Protein AF-A0A6V8DSR6-F1 (afdb_monomer)

pLDDT: mean 74.63, std 18.08, range [36.47, 90.38]

Solvent-accessible surface area (backbone atoms only — not comparable to full-atom values): 4705 Å² total; per-residue (Å²): 132,89,82,86,81,86,76,85,75,83,86,54,88,70,83,58,66,43,78,46,79,49,55,94,66,93,80,82,62,89,95,61,91,81,66,75,48,77,48,77,43,68,66,67,87,90,67,84,85,85,88,83,88,82,71,63,52,98,85,70,50,114

Mean predicted aligned error: 11.2 Å

Structure (mmCIF, N/CA/C/O backbone):
data_AF-A0A6V8DSR6-F1
#
_entry.id   AF-A0A6V8DSR6-F1
#
loop_
_atom_site.group_PDB
_atom_site.id
_atom_site.type_symbol
_atom_site.label_atom_id
_atom_site.label_alt_id
_atom_site.label_comp_id
_atom_site.label_asym_id
_atom_site.label_entity_id
_atom_site.label_seq_id
_atom_site.pdbx_PDB_ins_code
_atom_site.Cartn_x
_atom_site.Cartn_y
_atom_site.Cartn_z
_atom_site.occupancy
_atom_site.B_iso_or_eq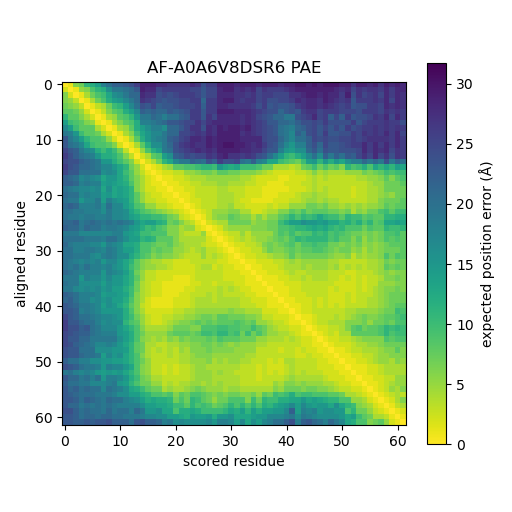uiv
_atom_site.auth_seq_id
_atom_site.auth_comp_id
_atom_site.auth_asym_id
_atom_site.auth_atom_id
_atom_site.pdbx_PDB_model_num
ATOM 1 N N . MET A 1 1 ? 12.463 -15.313 21.507 1.00 37.34 1 MET A N 1
ATOM 2 C CA . MET A 1 1 ? 12.575 -16.584 20.760 1.00 37.34 1 MET A CA 1
ATOM 3 C C . MET A 1 1 ? 11.399 -16.626 19.793 1.00 37.34 1 MET A C 1
ATOM 5 O O . MET A 1 1 ? 10.295 -16.582 20.308 1.00 37.34 1 MET A O 1
ATOM 9 N N . LEU A 1 2 ? 11.667 -16.699 18.470 1.00 44.25 2 LEU A N 1
ATOM 10 C CA . LEU A 1 2 ? 10.726 -16.950 17.342 1.00 44.25 2 LEU A CA 1
ATOM 11 C C . LEU A 1 2 ? 9.676 -15.829 17.090 1.00 44.25 2 LEU A C 1
ATOM 13 O O . LEU A 1 2 ? 9.227 -15.216 18.042 1.00 44.25 2 LEU A O 1
ATOM 17 N N . THR A 1 3 ? 9.277 -15.439 15.872 1.00 36.47 3 THR A N 1
ATOM 18 C CA . THR A 1 3 ? 9.239 -16.101 14.553 1.00 36.47 3 THR A CA 1
ATOM 19 C C . THR A 1 3 ? 9.533 -15.122 13.399 1.00 36.47 3 THR A C 1
ATOM 21 O O . THR A 1 3 ? 9.235 -13.934 13.456 1.00 36.47 3 THR A O 1
ATOM 24 N N . GLN A 1 4 ? 10.147 -15.657 12.341 1.00 45.34 4 GLN A N 1
ATOM 25 C CA . GLN A 1 4 ? 10.471 -14.994 11.075 1.00 45.34 4 GLN A CA 1
ATOM 26 C C . GLN A 1 4 ? 9.206 -14.754 10.235 1.00 45.34 4 GLN A C 1
ATOM 28 O O . GLN A 1 4 ? 8.462 -15.699 9.980 1.00 45.34 4 GLN A O 1
ATOM 33 N N . GLY A 1 5 ? 9.002 -13.526 9.752 1.00 39.53 5 GLY A N 1
ATOM 34 C CA . GLY A 1 5 ? 8.094 -13.243 8.639 1.00 39.53 5 GLY A CA 1
ATOM 35 C C . GLY A 1 5 ? 8.812 -13.508 7.316 1.00 39.53 5 GLY A C 1
ATOM 36 O O . GLY A 1 5 ? 9.865 -12.927 7.055 1.00 39.53 5 GLY A O 1
ATOM 37 N N . ALA A 1 6 ? 8.287 -14.426 6.508 1.00 42.31 6 ALA A N 1
ATOM 38 C CA . ALA A 1 6 ? 8.885 -14.829 5.242 1.00 42.31 6 ALA A CA 1
ATOM 39 C C . AL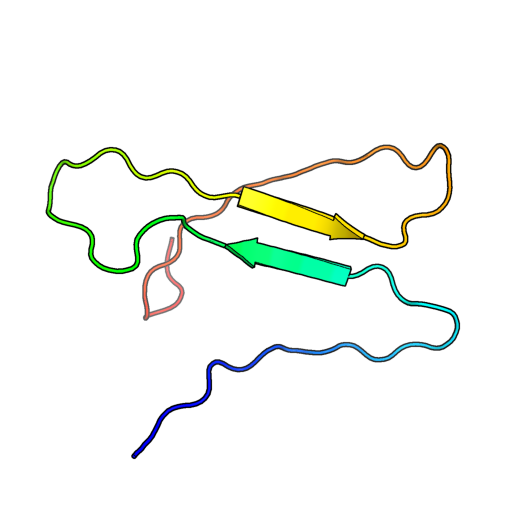A A 1 6 ? 8.781 -13.701 4.200 1.00 42.31 6 ALA A C 1
ATOM 41 O O . ALA A 1 6 ? 7.737 -13.501 3.584 1.00 42.31 6 ALA A O 1
ATOM 42 N N . ALA A 1 7 ? 9.882 -12.990 3.965 1.00 45.34 7 ALA A N 1
ATOM 43 C CA . ALA A 1 7 ? 10.048 -12.199 2.754 1.00 45.34 7 ALA A CA 1
ATOM 44 C C . ALA A 1 7 ? 10.362 -13.162 1.599 1.00 45.34 7 ALA A C 1
ATOM 46 O O . ALA A 1 7 ? 11.451 -13.738 1.537 1.00 45.34 7 ALA A O 1
ATOM 47 N N . MET A 1 8 ? 9.410 -13.368 0.687 1.00 40.19 8 MET A N 1
ATOM 48 C CA . MET A 1 8 ? 9.687 -14.049 -0.578 1.00 40.19 8 MET A CA 1
ATOM 49 C C . MET A 1 8 ? 10.551 -13.130 -1.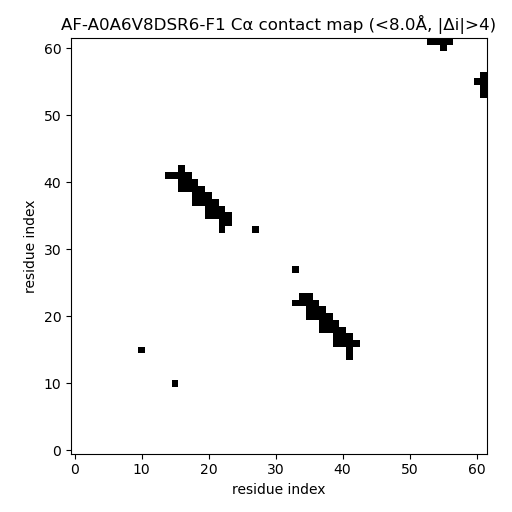451 1.00 40.19 8 MET A C 1
ATOM 51 O O . MET A 1 8 ? 10.052 -12.318 -2.224 1.00 40.19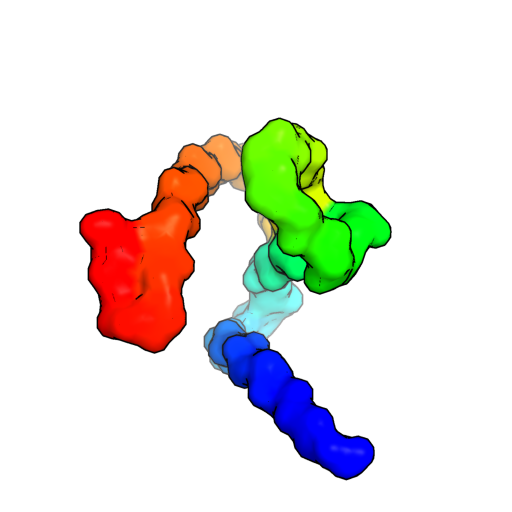 8 MET A O 1
ATOM 55 N N . ALA A 1 9 ? 11.871 -13.229 -1.293 1.00 41.03 9 ALA A N 1
ATOM 56 C CA . ALA A 1 9 ? 12.836 -12.536 -2.133 1.00 41.03 9 ALA A CA 1
ATOM 57 C C . ALA A 1 9 ? 12.992 -13.289 -3.463 1.00 41.03 9 ALA A C 1
ATOM 59 O O . ALA A 1 9 ? 13.722 -14.276 -3.558 1.00 41.03 9 ALA A O 1
ATOM 60 N N . HIS A 1 10 ? 12.305 -12.825 -4.506 1.00 43.59 10 HIS A N 1
ATOM 61 C CA . HIS A 1 10 ? 12.567 -13.265 -5.875 1.00 43.59 10 HIS A CA 1
ATOM 62 C C . HIS A 1 10 ? 13.871 -12.610 -6.359 1.00 43.59 10 HIS A C 1
ATOM 64 O O . HIS A 1 10 ? 13.896 -11.462 -6.798 1.00 43.59 10 HIS A O 1
ATOM 70 N N . ALA A 1 11 ? 14.987 -13.328 -6.218 1.00 47.75 11 ALA A N 1
ATOM 71 C CA . ALA A 1 11 ? 16.289 -12.876 -6.688 1.00 47.75 11 ALA A CA 1
ATOM 72 C C . ALA A 1 11 ? 16.401 -13.064 -8.209 1.00 47.75 11 ALA A C 1
ATOM 74 O O . ALA A 1 11 ? 16.495 -14.184 -8.707 1.00 47.75 11 ALA A O 1
ATOM 75 N N . SER A 1 12 ? 16.435 -11.954 -8.944 1.00 43.91 12 SER A N 1
ATOM 76 C CA . SER A 1 12 ? 16.812 -11.907 -10.356 1.00 43.91 12 SER A CA 1
ATOM 77 C C . SER A 1 12 ? 17.801 -10.758 -10.568 1.00 43.91 12 SER A C 1
ATOM 79 O O . SER A 1 12 ? 17.610 -9.655 -10.067 1.00 43.91 12 SER A O 1
ATOM 81 N N . SER A 1 13 ? 18.887 -11.078 -11.266 1.00 52.16 13 SER A N 1
ATOM 82 C CA . SER A 1 13 ? 20.089 -10.283 -11.545 1.00 52.16 13 SER A CA 1
ATOM 83 C C . SER A 1 13 ? 19.841 -8.839 -12.026 1.00 52.16 13 SER A C 1
ATOM 85 O O . SER A 1 13 ? 18.954 -8.603 -12.841 1.00 52.16 13 SER A O 1
ATOM 87 N N . GLY A 1 14 ? 20.708 -7.912 -11.575 1.00 51.56 14 GLY A N 1
ATOM 88 C CA . GLY A 1 14 ? 20.681 -6.466 -11.850 1.00 51.56 14 GLY A CA 1
ATOM 89 C C . GLY A 1 14 ? 19.673 -5.764 -10.947 1.00 51.56 14 GLY A C 1
ATOM 90 O O . GLY A 1 14 ? 18.500 -6.067 -11.079 1.00 51.56 14 GLY A O 1
ATOM 91 N N . ARG A 1 15 ? 20.143 -4.915 -10.005 1.00 65.25 15 ARG A N 1
ATOM 92 C CA . ARG A 1 15 ? 19.388 -4.369 -8.850 1.00 65.25 15 ARG A CA 1
ATOM 93 C C . ARG A 1 15 ? 17.869 -4.566 -9.026 1.00 65.25 15 ARG A C 1
ATOM 95 O O . ARG A 1 15 ? 17.254 -3.856 -9.823 1.00 65.25 15 ARG A O 1
ATOM 102 N N . ALA A 1 16 ? 17.290 -5.564 -8.363 1.00 73.94 16 ALA A N 1
ATOM 103 C CA . ALA A 1 16 ? 15.866 -5.846 -8.502 1.00 73.94 16 ALA A CA 1
ATOM 104 C C . ALA A 1 16 ? 15.056 -4.702 -7.879 1.00 73.94 16 ALA A C 1
ATOM 106 O O . ALA A 1 16 ? 15.481 -4.112 -6.880 1.00 73.94 16 ALA A O 1
ATOM 107 N N . ALA A 1 17 ? 13.913 -4.358 -8.470 1.00 82.44 17 ALA A N 1
ATOM 108 C CA . ALA A 1 17 ? 12.964 -3.485 -7.793 1.00 82.44 17 ALA A CA 1
ATOM 109 C C . ALA A 1 17 ? 12.514 -4.176 -6.499 1.00 82.44 17 ALA A C 1
ATOM 111 O O . ALA A 1 17 ? 12.217 -5.372 -6.505 1.00 82.44 17 ALA A O 1
ATOM 112 N N . SER A 1 18 ? 12.478 -3.424 -5.406 1.00 85.75 18 SER A N 1
ATOM 113 C CA . SER A 1 18 ? 12.092 -3.94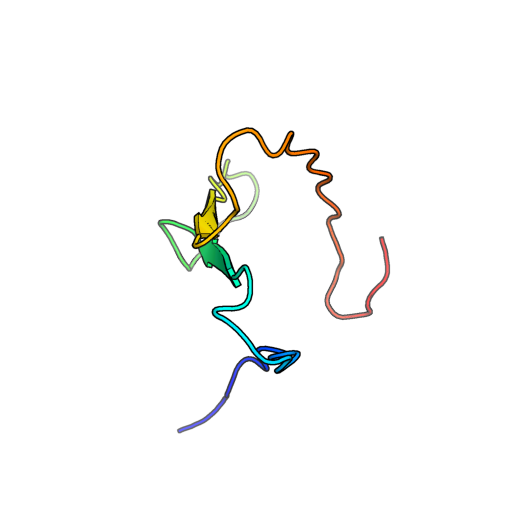5 -4.094 1.00 85.75 18 SER A CA 1
ATOM 114 C C . SER A 1 18 ? 10.872 -3.203 -3.588 1.00 85.75 18 SER A C 1
ATOM 116 O O . SER A 1 18 ? 10.775 -1.989 -3.771 1.00 85.75 18 SER A O 1
ATOM 118 N N . ILE A 1 19 ? 9.975 -3.932 -2.929 1.00 87.62 19 ILE A N 1
ATOM 119 C CA . ILE A 1 19 ? 8.783 -3.393 -2.275 1.00 87.62 19 ILE A CA 1
ATOM 120 C C . ILE A 1 19 ? 8.888 -3.718 -0.789 1.00 87.62 19 ILE A C 1
ATOM 122 O O . ILE A 1 19 ? 9.125 -4.867 -0.419 1.00 87.62 19 ILE A O 1
ATOM 126 N N . GLU A 1 20 ? 8.707 -2.707 0.048 1.00 90.38 20 GLU A N 1
ATOM 127 C CA . GLU A 1 20 ? 8.622 -2.837 1.497 1.00 90.38 20 GLU A CA 1
ATOM 128 C C . GLU A 1 20 ? 7.271 -2.301 1.966 1.00 90.38 20 GLU A C 1
ATOM 130 O O . GLU A 1 20 ? 6.850 -1.225 1.540 1.00 90.38 20 GLU A O 1
ATOM 135 N N . LEU A 1 21 ? 6.595 -3.055 2.833 1.00 87.94 21 LEU A N 1
ATOM 136 C CA . LEU A 1 21 ? 5.348 -2.645 3.468 1.00 87.94 21 LEU A CA 1
ATOM 137 C C . LEU A 1 21 ? 5.606 -2.393 4.950 1.00 87.94 21 LEU A C 1
ATOM 139 O O . LEU A 1 21 ? 6.115 -3.271 5.647 1.00 87.94 21 LEU A O 1
ATOM 143 N N . SER A 1 22 ? 5.236 -1.212 5.432 1.00 89.38 22 SER A N 1
ATOM 144 C CA . SER A 1 22 ? 5.411 -0.828 6.829 1.00 89.38 22 SER A CA 1
ATOM 145 C C . SER A 1 22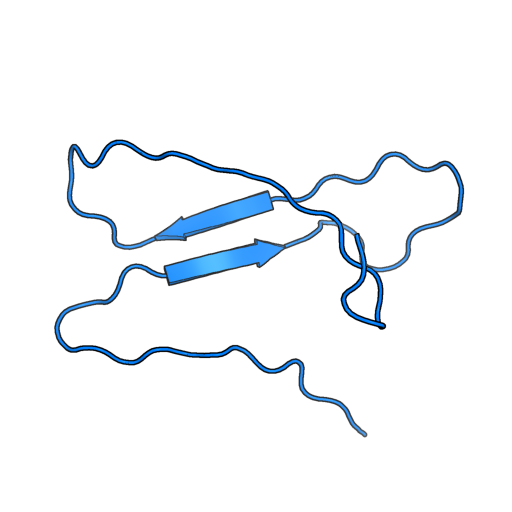 ? 4.169 -0.148 7.403 1.00 89.38 22 SER A C 1
ATOM 147 O O . SER A 1 22 ? 3.284 0.321 6.686 1.00 89.38 22 SER A O 1
ATOM 149 N N . THR A 1 23 ? 4.109 -0.131 8.731 1.00 89.12 23 THR A N 1
ATOM 150 C CA . THR A 1 23 ? 3.083 0.539 9.533 1.00 89.12 23 THR A CA 1
ATOM 151 C C . THR A 1 23 ? 3.778 1.305 10.664 1.00 89.12 23 THR A C 1
ATOM 153 O O . THR A 1 23 ? 4.737 0.777 11.237 1.00 89.12 23 THR A O 1
ATOM 156 N N . PRO A 1 24 ? 3.326 2.521 11.022 1.00 82.06 24 PRO A N 1
ATOM 157 C CA . PRO A 1 24 ? 3.887 3.272 12.146 1.00 82.06 24 PRO A CA 1
ATOM 158 C C . PRO A 1 24 ? 3.684 2.582 13.502 1.00 82.06 24 PRO A C 1
ATOM 160 O O . PRO A 1 24 ? 4.491 2.763 14.413 1.00 82.06 24 PRO A O 1
ATOM 163 N N . THR A 1 25 ? 2.602 1.810 13.652 1.00 79.25 25 THR A N 1
ATOM 164 C CA . THR A 1 25 ? 2.248 1.115 14.898 1.00 79.25 25 THR A CA 1
ATOM 165 C C . THR A 1 25 ? 1.995 -0.367 14.648 1.00 79.25 25 THR A C 1
ATOM 167 O O . THR A 1 25 ? 1.450 -0.755 13.614 1.00 79.25 25 THR A O 1
ATOM 170 N N . GLN A 1 26 ? 2.408 -1.211 15.595 1.00 71.00 26 GLN A N 1
ATOM 171 C CA . GLN A 1 26 ? 2.314 -2.670 15.463 1.00 71.00 26 GLN A CA 1
ATOM 172 C C . GLN A 1 26 ? 1.161 -3.284 16.271 1.00 71.00 26 GLN A C 1
ATOM 174 O O . GLN A 1 26 ? 0.805 -4.435 16.049 1.00 71.00 26 GLN A O 1
ATOM 179 N N . GLU A 1 27 ? 0.547 -2.509 17.167 1.00 81.31 27 GLU A N 1
ATOM 180 C CA . GLU A 1 27 ? -0.641 -2.914 17.919 1.00 81.31 27 GLU A CA 1
ATOM 181 C C . GLU A 1 27 ? -1.839 -2.088 17.460 1.00 81.31 27 GLU A C 1
ATOM 183 O O . GLU A 1 27 ? -1.850 -0.861 17.590 1.00 81.31 27 GLU A O 1
ATOM 188 N N . TRP A 1 28 ? -2.840 -2.765 16.903 1.00 84.94 28 TRP A N 1
ATOM 189 C CA . TRP A 1 28 ? -4.063 -2.140 16.414 1.00 84.94 28 TRP A CA 1
ATOM 190 C C . TRP A 1 28 ? -5.224 -2.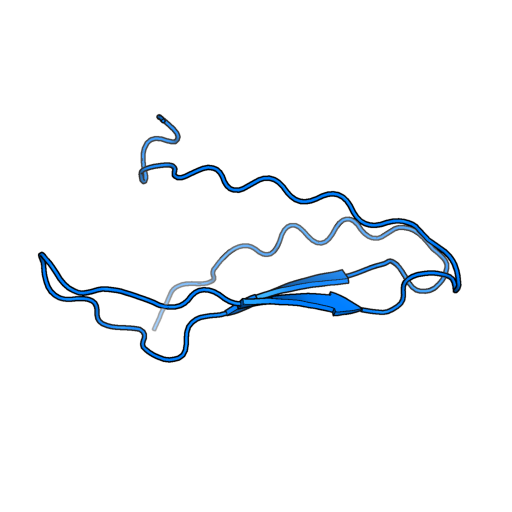531 17.312 1.00 84.94 28 TRP A C 1
ATOM 192 O O . TRP A 1 28 ? -5.468 -3.713 17.558 1.00 84.94 28 TRP A O 1
ATOM 202 N N . LEU A 1 29 ? -5.955 -1.533 17.798 1.00 85.50 29 LEU A N 1
ATOM 203 C CA . LEU A 1 29 ? -7.213 -1.765 18.491 1.00 85.50 29 LEU A CA 1
ATOM 204 C C . LEU A 1 29 ? -8.361 -1.759 17.483 1.00 85.50 29 LEU A C 1
ATOM 206 O O . LEU A 1 29 ? -8.299 -1.127 16.425 1.00 85.50 29 LEU A O 1
ATOM 210 N N . SER A 1 30 ? -9.449 -2.441 17.832 1.00 87.44 30 SER A N 1
ATOM 211 C CA . SER A 1 30 ? -10.663 -2.434 17.021 1.00 87.44 30 SER A CA 1
ATOM 212 C C . SER A 1 30 ? -11.168 -1.006 16.786 1.00 87.44 30 SER A C 1
ATOM 214 O O . SER A 1 30 ? -11.135 -0.166 17.686 1.00 87.44 30 SER A O 1
ATOM 216 N N . ASN A 1 31 ? -11.681 -0.757 15.577 1.00 86.81 31 ASN A N 1
ATOM 217 C CA . ASN A 1 31 ? -12.231 0.530 15.132 1.00 86.81 31 ASN A CA 1
ATOM 218 C C . ASN A 1 31 ? -11.225 1.693 15.075 1.00 86.81 31 ASN A C 1
ATOM 220 O O . ASN A 1 31 ?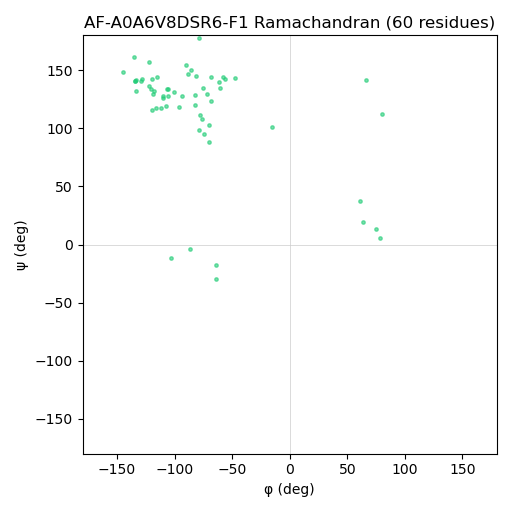 -11.632 2.855 15.046 1.00 86.81 31 ASN A O 1
ATOM 224 N N . GLN A 1 32 ? -9.924 1.408 15.038 1.00 86.19 32 GLN A N 1
ATOM 225 C CA . GLN A 1 32 ? -8.916 2.422 14.748 1.00 86.19 32 GLN A CA 1
ATOM 226 C C . GLN A 1 32 ? -8.671 2.546 13.246 1.00 86.19 32 GLN A C 1
ATOM 228 O O . GLN A 1 32 ? -8.738 1.575 12.497 1.00 86.19 32 GLN A O 1
ATOM 233 N N . THR A 1 33 ? -8.369 3.767 12.808 1.00 87.88 33 THR A N 1
ATOM 234 C CA . THR A 1 33 ? -7.792 3.996 11.481 1.00 87.88 33 THR A CA 1
ATOM 235 C C . THR A 1 33 ? -6.290 3.761 11.566 1.00 87.88 33 THR A C 1
ATOM 237 O O . THR A 1 33 ? -5.631 4.327 12.437 1.00 87.88 33 THR A O 1
ATOM 240 N N . VAL A 1 34 ? -5.767 2.929 10.670 1.00 87.88 34 VAL A N 1
ATOM 241 C CA . VAL A 1 34 ? -4.345 2.581 10.583 1.00 87.88 34 VAL A CA 1
ATOM 242 C C . VAL A 1 34 ? -3.791 3.096 9.260 1.00 87.88 34 VAL A C 1
ATOM 244 O O . VAL A 1 34 ? -4.486 3.081 8.244 1.00 87.88 34 VAL A O 1
ATOM 247 N N . GLU A 1 35 ? -2.539 3.541 9.274 1.00 88.75 35 GLU A N 1
ATOM 248 C CA . GLU A 1 35 ? -1.801 3.935 8.078 1.00 88.75 35 GLU A CA 1
ATOM 249 C C . GLU A 1 35 ? -0.843 2.817 7.648 1.00 88.75 35 GLU A C 1
ATOM 251 O O . GLU A 1 35 ? -0.075 2.294 8.456 1.00 88.75 35 GLU A O 1
ATOM 256 N N . LEU A 1 36 ? -0.884 2.467 6.362 1.00 88.50 36 LEU A N 1
ATOM 257 C CA . LEU A 1 36 ? 0.008 1.498 5.729 1.00 88.50 36 LEU A CA 1
ATOM 258 C C . LEU A 1 36 ? 0.816 2.209 4.645 1.00 88.50 36 LEU A C 1
ATOM 260 O O . LEU A 1 36 ? 0.253 2.921 3.814 1.00 88.50 36 LEU A O 1
ATOM 264 N N . VAL A 1 37 ? 2.130 1.992 4.632 1.00 89.81 37 VAL A N 1
ATOM 265 C CA . VAL A 1 37 ? 3.047 2.629 3.682 1.00 89.81 37 VAL A CA 1
ATOM 266 C C . VAL A 1 37 ? 3.749 1.558 2.857 1.00 89.81 37 VAL A C 1
ATOM 268 O O . VAL A 1 37 ? 4.525 0.763 3.385 1.00 89.81 37 VAL A O 1
ATOM 271 N N . ALA A 1 38 ? 3.502 1.557 1.546 1.00 89.44 38 ALA A N 1
ATOM 272 C CA . ALA A 1 38 ? 4.258 0.757 0.586 1.00 89.44 38 ALA A CA 1
ATOM 273 C C . ALA A 1 38 ? 5.367 1.608 -0.043 1.00 89.44 38 ALA A C 1
ATOM 275 O O . ALA A 1 38 ? 5.098 2.601 -0.720 1.00 89.44 38 ALA A O 1
ATOM 276 N N . SER A 1 39 ? 6.619 1.208 0.161 1.00 89.69 39 SER A N 1
ATOM 277 C CA . SER A 1 39 ? 7.797 1.868 -0.399 1.00 89.69 39 SER A CA 1
ATOM 278 C C . SER A 1 39 ? 8.399 1.009 -1.500 1.00 89.69 39 SER A C 1
ATOM 280 O O . SER A 1 39 ? 8.824 -0.118 -1.252 1.00 89.69 39 SER A O 1
ATOM 282 N N . ILE A 1 40 ? 8.454 1.547 -2.721 1.00 88.50 40 ILE A N 1
ATOM 283 C CA . ILE A 1 40 ? 9.085 0.880 -3.863 1.00 88.50 40 ILE A CA 1
ATOM 284 C C . ILE A 1 40 ? 10.418 1.559 -4.151 1.00 88.50 40 ILE A C 1
ATOM 286 O O . ILE A 1 40 ? 10.487 2.778 -4.304 1.00 88.50 40 ILE A O 1
ATOM 290 N N . SER A 1 41 ? 11.486 0.774 -4.234 1.00 88.19 41 SER A N 1
ATOM 291 C CA . SER A 1 41 ? 12.833 1.283 -4.473 1.00 88.19 41 SER A CA 1
ATOM 292 C C . SER A 1 41 ? 13.456 0.663 -5.713 1.00 88.19 41 SER A C 1
ATOM 294 O O . SER A 1 41 ? 13.090 -0.430 -6.149 1.00 88.19 41 SER A O 1
ATOM 296 N N . ASN A 1 42 ? 14.434 1.387 -6.265 1.00 87.88 42 ASN A N 1
ATOM 297 C CA . ASN A 1 42 ? 15.280 0.903 -7.348 1.00 87.88 42 ASN A CA 1
ATOM 298 C C . ASN A 1 42 ? 14.492 0.560 -8.641 1.00 87.88 42 ASN A C 1
ATOM 300 O O . ASN A 1 42 ? 14.798 -0.368 -9.386 1.00 87.88 42 ASN A O 1
ATOM 304 N N . LEU A 1 43 ? 13.474 1.375 -8.920 1.00 85.12 43 LEU A N 1
ATOM 305 C CA . LEU A 1 43 ? 12.752 1.376 -10.187 1.00 85.12 43 LEU A CA 1
ATOM 306 C C . LEU A 1 43 ? 13.512 2.186 -11.249 1.00 85.12 43 LEU A C 1
ATOM 308 O O . LEU A 1 43 ? 14.089 3.230 -10.922 1.00 85.12 43 LEU A O 1
ATOM 312 N N . PRO A 1 44 ? 13.473 1.773 -12.527 1.00 84.94 44 PRO A N 1
ATOM 313 C CA . PRO A 1 44 ? 13.939 2.605 -13.627 1.00 84.94 44 PRO A CA 1
ATOM 314 C C . PRO A 1 44 ? 13.179 3.935 -13.681 1.00 84.94 44 PRO A C 1
ATOM 316 O O . PRO A 1 44 ? 11.971 3.994 -13.428 1.00 84.94 44 PRO A O 1
ATOM 319 N N . PHE A 1 45 ? 13.876 5.005 -14.055 1.00 84.31 45 PHE A N 1
ATOM 320 C CA . PHE A 1 45 ? 13.257 6.318 -14.211 1.00 84.31 45 PHE A CA 1
ATOM 321 C C . PHE A 1 45 ? 12.162 6.293 -15.290 1.00 84.31 45 PHE A C 1
ATOM 323 O O . PHE A 1 45 ? 12.332 5.671 -16.336 1.00 84.31 45 PHE A O 1
ATOM 330 N N . GLY A 1 46 ? 11.048 6.987 -15.040 1.00 84.06 46 GLY A N 1
ATOM 331 C CA . GLY A 1 46 ? 9.918 7.057 -15.974 1.00 84.06 46 GLY A CA 1
ATOM 332 C C . GLY A 1 46 ? 9.004 5.827 -15.973 1.00 84.06 46 GLY A C 1
ATOM 333 O O . GLY A 1 46 ? 8.078 5.766 -16.777 1.00 84.06 46 GLY A O 1
ATOM 334 N N . THR A 1 47 ? 9.226 4.865 -15.073 1.00 84.69 47 THR A N 1
ATOM 335 C CA . THR A 1 47 ? 8.309 3.734 -14.882 1.00 84.69 47 THR A CA 1
ATOM 336 C C . THR A 1 47 ? 6.999 4.231 -14.277 1.00 84.69 47 THR A C 1
ATOM 338 O O . THR A 1 47 ? 7.000 4.834 -13.203 1.00 84.69 47 THR A O 1
ATOM 341 N N . GLN A 1 48 ? 5.878 3.969 -14.949 1.00 87.75 48 GLN A N 1
ATOM 342 C CA . GLN A 1 48 ? 4.560 4.224 -14.378 1.00 87.75 48 GLN A CA 1
ATOM 343 C C . GLN A 1 48 ? 4.228 3.153 -13.336 1.00 87.75 48 GLN A C 1
ATOM 345 O O . GLN A 1 48 ? 4.445 1.965 -13.570 1.00 87.75 48 GLN A O 1
ATOM 350 N N . LEU A 1 49 ? 3.709 3.583 -12.188 1.00 84.88 49 LEU A N 1
ATOM 351 C CA . LEU A 1 49 ? 3.359 2.701 -11.081 1.00 84.88 49 LEU A CA 1
ATOM 352 C C . LEU A 1 49 ? 1.849 2.549 -10.981 1.00 84.88 49 LEU A C 1
ATOM 354 O O . LEU A 1 49 ? 1.112 3.533 -11.009 1.00 84.88 49 LEU A O 1
ATOM 358 N N . PHE A 1 50 ? 1.423 1.301 -10.830 1.00 87.75 50 PHE A N 1
ATOM 359 C CA . PHE A 1 50 ? 0.052 0.911 -10.546 1.00 87.75 50 PHE A CA 1
ATOM 360 C C . PHE A 1 50 ? 0.072 0.116 -9.248 1.00 87.75 50 PHE A C 1
ATOM 362 O O . PHE A 1 50 ? 0.962 -0.711 -9.045 1.00 87.75 50 PHE A O 1
ATOM 369 N N . TYR A 1 51 ? -0.876 0.397 -8.366 1.00 84.19 51 TYR A N 1
ATOM 370 C CA . TYR A 1 51 ? -0.971 -0.237 -7.062 1.00 84.19 51 TYR A CA 1
ATOM 371 C C . TYR A 1 51 ? -2.407 -0.677 -6.811 1.00 84.19 51 TYR A C 1
ATOM 373 O O . TYR A 1 51 ? -3.358 0.021 -7.161 1.00 84.19 51 TYR A O 1
ATOM 381 N N . GLU A 1 52 ? -2.532 -1.839 -6.188 1.00 89.81 52 GLU A N 1
ATOM 382 C CA . GLU A 1 52 ? -3.781 -2.435 -5.740 1.00 89.81 52 GLU A CA 1
ATOM 383 C C . GLU A 1 52 ? -3.556 -2.939 -4.315 1.00 89.81 52 GLU A C 1
ATOM 385 O O . GLU A 1 52 ? -2.466 -3.414 -3.985 1.00 89.81 52 GLU A O 1
ATOM 390 N N . TRP A 1 53 ? -4.563 -2.773 -3.464 1.00 87.50 53 TRP A N 1
ATOM 391 C CA . TRP A 1 53 ? -4.519 -3.203 -2.074 1.00 87.50 53 TRP A CA 1
ATOM 392 C C . TRP A 1 53 ? -5.571 -4.280 -1.862 1.00 87.50 53 TRP A C 1
ATOM 394 O O . TRP A 1 53 ? -6.763 -4.002 -1.968 1.00 87.50 53 TRP A O 1
ATOM 404 N N . ASP A 1 54 ? -5.109 -5.474 -1.508 1.00 88.31 54 ASP A N 1
ATOM 405 C CA . ASP A 1 54 ? -5.955 -6.568 -1.049 1.00 88.31 54 ASP A CA 1
ATOM 406 C C . ASP A 1 54 ? -5.795 -6.732 0.459 1.00 88.31 54 ASP A C 1
ATOM 408 O O . ASP A 1 54 ? -4.676 -6.797 0.977 1.00 88.31 54 ASP A O 1
ATOM 412 N N . VAL A 1 55 ? -6.916 -6.872 1.159 1.00 84.56 55 VAL A N 1
ATOM 413 C CA . VAL A 1 55 ? -6.926 -7.341 2.544 1.00 84.56 55 VAL A CA 1
ATOM 414 C C . VAL A 1 55 ? -7.148 -8.845 2.508 1.00 84.56 55 VAL A C 1
ATOM 416 O O . VAL A 1 55 ? -8.070 -9.318 1.852 1.00 84.56 55 VAL A O 1
ATOM 419 N N . ARG A 1 56 ? -6.282 -9.595 3.188 1.00 84.31 56 ARG A N 1
ATOM 420 C CA . ARG A 1 56 ? -6.413 -11.046 3.339 1.00 84.31 56 ARG A CA 1
ATOM 421 C C . ARG A 1 56 ? -6.297 -11.403 4.802 1.00 84.31 56 ARG A C 1
ATOM 423 O O . ARG A 1 56 ? -5.474 -10.824 5.513 1.00 84.31 56 ARG A O 1
ATOM 430 N N . ASP A 1 57 ? -7.108 -12.350 5.235 1.00 84.12 57 ASP A N 1
ATOM 431 C CA . ASP A 1 57 ? -6.974 -12.923 6.566 1.00 84.12 57 ASP A CA 1
ATOM 432 C C . ASP A 1 57 ? -5.837 -13.965 6.624 1.00 84.12 57 ASP A C 1
ATOM 434 O O . ASP A 1 57 ? -5.191 -14.288 5.622 1.00 84.12 57 ASP A O 1
ATOM 438 N N . GLU A 1 58 ? -5.585 -14.518 7.813 1.00 77.19 58 GLU A N 1
ATOM 439 C CA . GLU A 1 58 ? -4.565 -15.558 8.017 1.00 77.19 58 GLU A CA 1
ATOM 440 C C . GLU A 1 58 ? -4.864 -16.865 7.259 1.00 77.19 58 GLU A C 1
ATOM 442 O O . GLU A 1 58 ? -3.964 -17.678 7.045 1.00 77.19 58 GLU A O 1
ATOM 447 N N . SER A 1 59 ? -6.113 -17.073 6.828 1.00 81.62 59 SER A N 1
ATOM 448 C CA . SER A 1 59 ? -6.527 -18.217 6.011 1.00 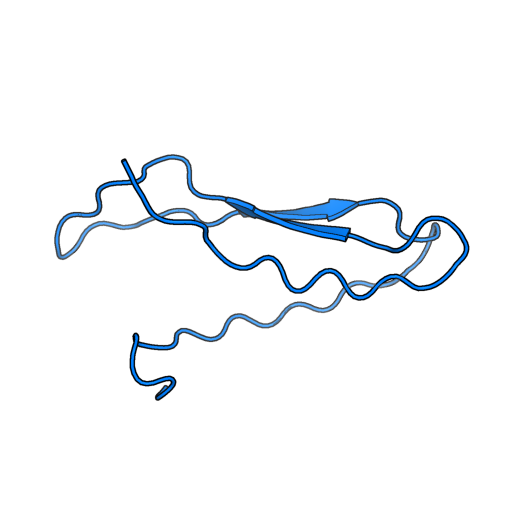81.62 59 SER A CA 1
ATOM 449 C C . SER A 1 59 ? -6.328 -17.982 4.507 1.00 81.62 59 SER A C 1
ATOM 451 O O . SER A 1 59 ? -6.518 -18.899 3.703 1.00 81.62 59 SER A O 1
ATOM 453 N N . GLY A 1 60 ? -5.901 -16.774 4.121 1.00 68.06 60 GLY A N 1
ATOM 454 C CA . GLY A 1 60 ? -5.698 -16.365 2.735 1.00 68.06 60 GLY A CA 1
ATOM 455 C C . GLY A 1 60 ? -6.998 -16.093 1.978 1.00 68.06 60 GLY A C 1
ATOM 456 O O . GLY A 1 60 ? -6.961 -16.000 0.750 1.00 68.06 60 GLY A O 1
ATOM 457 N N . GLN A 1 61 ? -8.123 -15.985 2.686 1.00 63.50 61 GLN A N 1
ATOM 458 C CA . GLN A 1 61 ? -9.407 -15.574 2.126 1.00 63.50 61 GLN A CA 1
ATOM 459 C C . GLN A 1 61 ? -9.498 -14.041 2.129 1.00 63.50 61 GLN A C 1
ATOM 461 O O . GLN A 1 61 ? -8.880 -13.372 2.964 1.00 63.50 61 GLN A O 1
ATOM 466 N N . VAL A 1 62 ? -10.241 -13.509 1.156 1.00 56.53 62 VAL A N 1
ATOM 467 C CA . VAL A 1 62 ? -10.592 -12.083 1.041 1.00 56.53 62 VAL A CA 1
ATOM 468 C C . VAL A 1 62 ? -11.972 -11.867 1.645 1.00 56.53 62 VAL A C 1
ATOM 470 O O . VAL A 1 62 ? -12.873 -12.671 1.307 1.00 56.53 62 VAL A O 1
#

Secondary structure (DSSP, 8-state):
------------SSS--EEEEE-S-S---TT-----EEEEESPPTT-----------TTS--

Sequence (62 aa):
MLTQGAAMAHASSGRAASIELSTPTQEWLSNQTVELVASISNLPFGTQLFYEWDVRDESGQV

Foldseek 3Di:
DDDDDDDPDPDDDDPDWDKDKDWPDDDDDPPDDTDIDIDIDDDDPPDDDDDDDDDADPVRHD

Nearest PDB structures (foldseek):
  6z1p-assembly1_BR  TM=3.859E-01  e=5.244E+00  Tetrahymena thermophila SB210

Radius of gyration: 15.19 Å; Cα contacts (8 Å, |Δi|>4): 36; chains: 1; bounding box: 33×25×37 Å